Protein AF-A0AAJ2PU27-F1 (afdb_monomer_lite)

Foldseek 3Di:
DLVVLLVVQLVDPDDPVVVVVSVVVNVVVVDDLVRLLVCLVSLLSQLQPGPPVSVVVSLVNVLVCLQVLNDFQQSLLSSLLSCVVVVNLVVSLVSLLNNLQVQLCLQQDDVRDPDRGPNNLSSLQSNLVSCQSVLDADDRPNLVVQLPDPDDDSSNVSSVSSVVSRVVSVVVVVD

Organism: NCBI:txid146819

pLDDT: mean 85.31, std 7.19, range [54.62, 95.38]

Sequence (175 aa):
MVDGCLARLLRGGGSTADNKVFLGLLTALDLTRDEQRERIADWTALFSDAPSTVAAHAQSVLAGFALDGELGPRRLAEAMRTAAATGAYGTAWSVLREALPPLLAELAGEGAAKTPARGLGELVAVAAECVERSGAHGELPYLAEAAERRGSSRLVTQARRLRAALEEMEEAAAV

Secondary structure (DSSP, 8-state):
-HHHHHHHHHT----HHHHHHHHHHHHHT---HHHHHHTHHHHHHHHHHS-HHHHHHHHHHHHHHHHTT-S-HHHHHHHHHHHHHTT-HHHHHHHHHHHHHHHHHHHHSTT--SSPPTTHHHHHHHHHHHHHHHT-----TTHHHHHHSSS--HHHHHHHHHHHHHHHHHHHHT-

Radius of gyration: 18.1 Å; chains: 1; bounding box: 55×25×51 Å

Structure (mmCIF, N/CA/C/O backbone):
data_AF-A0AAJ2PU27-F1
#
_entry.id   AF-A0AAJ2PU27-F1
#
loop_
_atom_site.group_PDB
_atom_site.id
_atom_site.type_symbol
_atom_site.label_atom_id
_atom_site.label_alt_id
_atom_site.label_comp_id
_atom_site.label_asym_id
_atom_site.label_entity_id
_atom_site.label_seq_id
_atom_site.pdbx_PDB_ins_code
_atom_site.Cartn_x
_atom_site.Cartn_y
_atom_site.Cartn_z
_atom_site.occupancy
_atom_site.B_iso_or_equiv
_atom_site.auth_seq_id
_atom_site.auth_comp_id
_atom_site.auth_asym_id
_atom_site.auth_atom_id
_atom_site.pdbx_PDB_model_num
ATOM 1 N N . MET A 1 1 ? 25.434 -5.025 -11.615 1.00 80.69 1 MET A N 1
ATOM 2 C CA . MET A 1 1 ? 24.738 -4.909 -12.922 1.00 80.69 1 MET A CA 1
ATOM 3 C C . MET A 1 1 ? 23.313 -4.391 -12.741 1.00 80.69 1 MET A C 1
ATOM 5 O O . MET A 1 1 ? 22.977 -3.400 -13.377 1.00 80.69 1 MET A O 1
ATOM 9 N N . VAL A 1 2 ? 22.528 -4.976 -11.824 1.00 87.44 2 VAL A N 1
ATOM 10 C CA . VAL A 1 2 ? 21.199 -4.480 -11.406 1.00 87.44 2 VAL A CA 1
ATOM 11 C C . VAL A 1 2 ? 21.223 -2.995 -11.018 1.00 87.44 2 VAL A C 1
ATOM 13 O O . VAL A 1 2 ? 20.503 -2.200 -11.613 1.00 87.44 2 VAL A O 1
A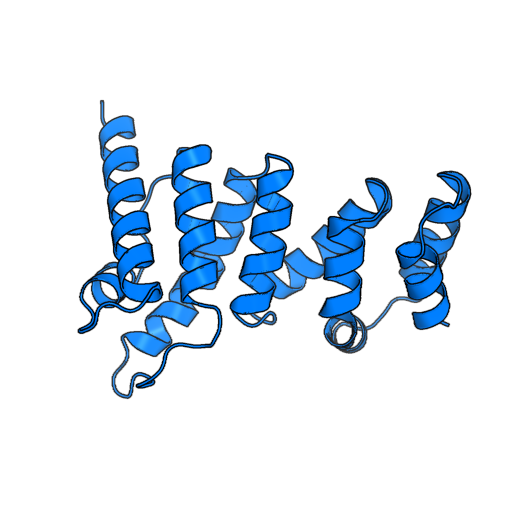TOM 16 N N . ASP A 1 3 ? 22.116 -2.596 -10.105 1.00 87.69 3 ASP A N 1
ATOM 17 C CA . ASP A 1 3 ? 22.162 -1.211 -9.598 1.00 87.69 3 ASP A CA 1
ATOM 18 C C . ASP A 1 3 ? 22.497 -0.192 -10.697 1.00 87.69 3 ASP A C 1
ATOM 20 O O . ASP A 1 3 ? 22.031 0.939 -10.666 1.00 87.69 3 ASP A O 1
ATOM 24 N N . GLY A 1 4 ? 23.252 -0.604 -11.722 1.00 87.06 4 GLY A N 1
ATOM 25 C CA . GLY A 1 4 ? 23.522 0.228 -12.895 1.00 87.06 4 GLY A CA 1
ATOM 26 C C . GLY A 1 4 ? 22.279 0.441 -13.764 1.00 87.06 4 GLY A C 1
ATOM 27 O O . GLY A 1 4 ? 22.064 1.547 -14.258 1.00 87.06 4 GLY A O 1
ATOM 28 N N . CYS A 1 5 ? 21.438 -0.589 -13.910 1.00 89.00 5 CYS A N 1
ATOM 29 C CA . CYS A 1 5 ? 20.162 -0.489 -14.623 1.00 89.00 5 CYS A CA 1
ATOM 30 C C . CYS A 1 5 ? 19.183 0.404 -13.855 1.00 89.00 5 CYS A C 1
ATOM 32 O O . CYS A 1 5 ? 18.622 1.332 -14.435 1.00 89.00 5 CYS A O 1
ATOM 34 N N . LEU A 1 6 ? 19.044 0.183 -12.543 1.00 88.44 6 LEU A N 1
ATOM 35 C CA . LEU A 1 6 ? 18.200 1.003 -11.671 1.00 88.44 6 LEU A CA 1
ATOM 36 C C . LEU A 1 6 ? 18.664 2.457 -11.640 1.00 88.44 6 LEU A C 1
ATOM 38 O O . LEU A 1 6 ? 17.871 3.347 -11.924 1.00 88.44 6 LEU A O 1
ATOM 42 N N . ALA A 1 7 ? 19.955 2.714 -11.415 1.00 89.75 7 ALA A N 1
ATOM 43 C CA . ALA A 1 7 ? 20.502 4.068 -11.430 1.00 89.75 7 ALA A CA 1
ATOM 44 C C . ALA A 1 7 ? 20.291 4.765 -12.782 1.00 89.75 7 ALA A C 1
ATOM 46 O O . ALA A 1 7 ? 20.094 5.981 -12.833 1.00 89.75 7 ALA A O 1
ATOM 47 N N . ARG A 1 8 ? 20.326 4.020 -13.896 1.00 89.50 8 ARG A N 1
ATOM 48 C CA . ARG A 1 8 ? 20.066 4.584 -15.223 1.00 89.50 8 ARG A CA 1
ATOM 49 C C . ARG A 1 8 ? 18.595 4.933 -15.431 1.00 89.50 8 ARG A C 1
ATOM 51 O O . ARG A 1 8 ? 18.336 5.984 -16.022 1.00 89.50 8 ARG A O 1
ATOM 58 N N . LEU A 1 9 ? 17.679 4.084 -14.967 1.00 89.00 9 LEU A N 1
ATOM 59 C CA . LEU A 1 9 ? 16.234 4.315 -15.024 1.00 89.00 9 LEU A CA 1
ATOM 60 C C . LEU A 1 9 ? 15.823 5.475 -14.101 1.00 89.00 9 LEU A C 1
ATOM 62 O O . LEU A 1 9 ? 15.112 6.373 -14.541 1.00 89.00 9 LEU A O 1
ATOM 66 N N . LEU A 1 10 ? 16.359 5.517 -12.877 1.00 87.94 10 LEU A N 1
ATOM 67 C CA . LEU A 1 10 ? 16.119 6.572 -11.883 1.00 87.94 10 LEU A CA 1
ATOM 68 C C . LEU A 1 10 ? 16.641 7.942 -12.323 1.00 87.94 10 LEU A C 1
ATOM 70 O O . LEU A 1 10 ? 16.033 8.963 -12.027 1.00 87.94 10 LEU A O 1
ATOM 74 N N . ARG A 1 11 ? 17.760 7.988 -13.057 1.00 87.25 11 ARG A N 1
ATOM 75 C CA . ARG A 1 11 ? 18.306 9.249 -13.587 1.00 87.25 11 ARG A CA 1
ATOM 76 C C . ARG A 1 11 ? 17.349 9.939 -14.570 1.00 87.25 11 ARG A C 1
ATOM 78 O O . ARG A 1 11 ? 17.472 11.142 -14.782 1.00 87.25 11 ARG A O 1
ATOM 85 N N . GLY A 1 12 ? 16.441 9.192 -15.199 1.00 73.56 12 GLY A N 1
ATOM 86 C CA . GLY A 1 12 ? 15.548 9.721 -16.225 1.00 73.56 12 GLY A CA 1
ATOM 87 C C . GLY A 1 12 ? 16.284 10.209 -17.484 1.00 73.56 12 GLY A C 1
ATOM 88 O O . GLY A 1 12 ? 17.441 9.855 -17.748 1.00 73.56 12 GLY A O 1
ATOM 89 N N . GLY A 1 13 ? 15.582 10.979 -18.322 1.00 71.06 13 GLY A N 1
ATOM 90 C CA . GLY A 1 13 ? 16.152 11.674 -19.490 1.00 71.06 13 GLY A CA 1
ATOM 91 C C . GLY A 1 13 ? 16.572 10.800 -20.684 1.00 71.06 13 GLY A C 1
ATOM 92 O O . GLY A 1 13 ? 17.128 11.322 -21.644 1.00 71.06 13 GLY A O 1
ATOM 93 N N . GLY A 1 14 ? 16.342 9.483 -20.643 1.00 74.31 14 GLY A N 1
ATOM 94 C CA . GLY A 1 14 ? 16.501 8.591 -21.801 1.00 74.31 14 GLY A CA 1
ATOM 95 C C . GLY A 1 14 ? 15.264 8.579 -22.701 1.00 74.31 14 GLY A C 1
ATOM 96 O O . GLY A 1 14 ? 14.162 8.894 -22.248 1.00 74.31 14 GLY A O 1
ATOM 97 N N . SER A 1 15 ? 15.430 8.177 -23.963 1.00 83.94 15 SER A N 1
ATOM 98 C CA . SER A 1 15 ? 14.291 7.964 -24.862 1.00 83.94 15 SER A CA 1
ATOM 99 C C . SER A 1 15 ? 13.398 6.819 -24.360 1.00 83.94 15 SER A C 1
ATOM 101 O O . SER A 1 15 ? 13.830 5.951 -23.599 1.00 83.94 15 SER A O 1
ATOM 103 N N . THR A 1 16 ? 12.144 6.751 -24.819 1.00 83.62 16 THR A N 1
ATOM 104 C CA . THR A 1 16 ? 11.251 5.614 -24.520 1.00 83.62 16 THR A CA 1
ATOM 105 C C . THR A 1 16 ? 11.870 4.268 -24.916 1.00 83.62 16 THR A C 1
ATOM 107 O O . THR A 1 16 ? 11.637 3.268 -24.241 1.00 83.62 16 THR A O 1
ATOM 110 N N . ALA A 1 17 ? 12.673 4.232 -25.985 1.00 84.38 17 ALA A N 1
ATOM 111 C CA . ALA A 1 17 ? 13.384 3.029 -26.407 1.00 84.38 17 ALA A CA 1
ATOM 112 C C . ALA A 1 17 ? 14.474 2.633 -25.400 1.00 84.38 17 ALA A C 1
ATOM 114 O O . ALA A 1 17 ? 14.522 1.474 -24.997 1.00 84.38 17 ALA A O 1
ATOM 115 N N . ASP A 1 18 ? 15.273 3.592 -24.922 1.00 86.50 18 ASP A N 1
ATOM 116 C CA . ASP A 1 18 ? 16.310 3.329 -23.915 1.00 86.50 18 ASP A CA 1
ATOM 117 C C . ASP A 1 18 ? 15.696 2.771 -22.630 1.00 86.50 18 ASP A C 1
ATOM 119 O O . ASP A 1 18 ? 16.151 1.756 -22.106 1.00 86.50 18 ASP A O 1
ATOM 123 N N . ASN A 1 19 ? 14.610 3.386 -22.153 1.00 86.31 19 ASN A N 1
ATOM 124 C CA . ASN A 1 19 ? 13.914 2.925 -20.952 1.00 86.31 19 ASN A CA 1
ATOM 125 C C . ASN A 1 19 ? 13.388 1.491 -21.113 1.00 86.31 19 ASN A C 1
ATOM 127 O O . ASN A 1 19 ? 13.492 0.700 -20.180 1.00 86.31 19 ASN A O 1
ATOM 131 N N . LYS A 1 20 ? 12.885 1.123 -22.301 1.00 88.06 20 LYS A N 1
ATOM 132 C CA . LYS A 1 20 ? 12.469 -0.257 -22.603 1.00 88.06 20 LYS A CA 1
ATOM 133 C C . LYS A 1 20 ? 13.644 -1.234 -22.606 1.00 88.06 20 LYS A C 1
ATOM 135 O O . LYS A 1 20 ? 13.482 -2.346 -22.118 1.00 88.06 20 LYS A O 1
ATOM 140 N N . VAL A 1 21 ? 14.809 -0.836 -23.118 1.00 90.81 21 VAL A N 1
ATOM 141 C CA . VAL A 1 21 ? 16.015 -1.680 -23.115 1.00 90.81 21 VAL A CA 1
ATOM 142 C C . VAL A 1 21 ? 16.489 -1.943 -21.688 1.00 90.81 21 VAL A C 1
ATOM 144 O O . VAL A 1 21 ? 16.699 -3.097 -21.324 1.00 90.81 21 VAL A O 1
ATOM 147 N N . PHE A 1 22 ? 16.616 -0.903 -20.859 1.00 89.19 22 PHE A N 1
ATOM 148 C CA . PHE A 1 22 ? 17.055 -1.069 -19.469 1.00 89.19 22 PHE A CA 1
ATOM 149 C C . PHE A 1 22 ? 16.028 -1.805 -18.612 1.00 89.19 22 PHE A C 1
ATOM 151 O O . PHE A 1 22 ? 16.420 -2.600 -17.761 1.00 89.19 22 PHE A O 1
ATOM 158 N N . LEU A 1 23 ? 14.732 -1.594 -18.860 1.00 90.56 23 LEU A N 1
ATOM 159 C CA . LEU A 1 23 ? 13.678 -2.381 -18.229 1.00 90.56 23 LEU A CA 1
ATOM 160 C C . LEU A 1 23 ? 13.759 -3.853 -18.651 1.00 90.56 23 LEU A C 1
ATOM 162 O O . LEU A 1 23 ? 13.744 -4.721 -17.791 1.00 90.56 23 LEU A O 1
ATOM 166 N N . GLY A 1 24 ? 13.913 -4.135 -19.948 1.00 91.94 24 GLY A N 1
ATOM 167 C CA . GLY A 1 24 ? 14.065 -5.497 -20.462 1.00 91.94 24 GLY A CA 1
ATOM 168 C C . GLY A 1 24 ? 15.294 -6.207 -19.891 1.00 91.94 24 GLY A C 1
ATOM 169 O O . GLY A 1 24 ? 15.214 -7.372 -19.506 1.00 91.94 24 GLY A O 1
ATOM 170 N N . LEU A 1 25 ? 16.413 -5.489 -19.762 1.00 92.50 25 LEU A N 1
ATOM 171 C CA . LEU A 1 25 ? 17.606 -5.996 -19.093 1.00 92.50 25 LEU A CA 1
ATOM 172 C C . LEU A 1 25 ? 17.309 -6.305 -17.625 1.00 92.50 25 LEU A C 1
ATOM 174 O O . LEU A 1 25 ? 17.564 -7.419 -17.196 1.00 92.50 25 LEU A O 1
ATOM 178 N N . LEU A 1 26 ? 16.714 -5.368 -16.881 1.00 90.25 26 LEU A N 1
ATOM 179 C CA . LEU A 1 26 ? 16.350 -5.559 -15.476 1.00 90.25 26 LEU A CA 1
ATOM 180 C C . LEU A 1 26 ? 15.427 -6.769 -15.272 1.00 90.25 26 LEU A C 1
ATOM 182 O O . LEU A 1 26 ? 15.652 -7.543 -14.348 1.00 90.25 26 LEU A O 1
ATOM 186 N N . THR A 1 27 ? 14.447 -6.975 -16.157 1.00 90.19 27 THR A N 1
ATOM 187 C CA . THR A 1 27 ? 13.565 -8.152 -16.112 1.00 90.19 27 THR A CA 1
ATOM 188 C C . THR A 1 27 ? 14.289 -9.451 -16.455 1.00 90.19 27 THR A C 1
ATOM 190 O O . THR A 1 27 ? 13.988 -10.486 -15.878 1.00 90.19 27 THR A O 1
ATOM 193 N N . ALA A 1 28 ? 15.263 -9.410 -17.368 1.00 92.44 28 ALA A N 1
ATOM 194 C CA . ALA A 1 28 ? 16.038 -10.584 -17.769 1.00 92.44 28 ALA A CA 1
ATOM 195 C C . ALA A 1 28 ? 17.078 -11.010 -16.720 1.00 92.44 28 ALA A C 1
ATOM 197 O O . ALA A 1 28 ? 17.593 -12.122 -16.795 1.00 92.44 28 ALA A O 1
ATOM 198 N N . LEU A 1 29 ? 17.394 -10.136 -15.757 1.00 90.44 29 LEU A N 1
ATOM 199 C CA . LEU A 1 29 ? 18.252 -10.470 -14.619 1.00 90.44 29 LEU A CA 1
ATOM 200 C C . LEU A 1 29 ? 17.566 -11.383 -13.600 1.00 90.44 29 LEU A C 1
ATOM 202 O O . LEU A 1 29 ? 18.270 -11.893 -12.738 1.00 90.44 29 LEU A O 1
ATOM 206 N N . ASP A 1 30 ? 16.245 -11.574 -13.711 1.00 88.50 30 ASP A N 1
ATOM 207 C CA . ASP A 1 30 ? 15.452 -12.498 -12.892 1.00 88.50 30 ASP A CA 1
ATOM 208 C C . ASP A 1 30 ? 15.763 -12.369 -11.392 1.00 88.50 30 ASP A C 1
ATOM 210 O O . ASP A 1 30 ? 16.155 -13.324 -10.724 1.00 88.50 30 ASP A O 1
ATOM 214 N N . LEU A 1 31 ? 15.663 -11.133 -10.878 1.00 90.00 31 LEU A N 1
ATOM 215 C CA . LEU A 1 31 ? 15.986 -10.842 -9.482 1.00 90.00 31 LEU A CA 1
ATOM 216 C C . LEU A 1 31 ? 15.156 -11.733 -8.564 1.00 90.00 31 LEU A C 1
ATOM 218 O O . LEU A 1 31 ? 13.922 -11.760 -8.641 1.00 90.00 31 LEU A O 1
ATOM 222 N N . THR A 1 32 ? 15.836 -12.356 -7.612 1.00 89.56 32 THR A N 1
ATOM 223 C CA . THR A 1 32 ? 15.186 -13.087 -6.532 1.00 89.56 32 THR A CA 1
ATOM 224 C C . THR A 1 32 ? 14.295 -12.161 -5.704 1.00 89.56 32 THR A C 1
ATOM 226 O O . THR A 1 32 ? 14.444 -10.933 -5.689 1.00 89.56 32 THR A O 1
ATOM 229 N N . ARG A 1 33 ? 13.352 -12.757 -4.970 1.00 84.44 33 ARG A N 1
ATOM 230 C CA . ARG A 1 33 ? 12.443 -12.003 -4.103 1.00 84.44 33 ARG A CA 1
ATOM 231 C C . ARG A 1 33 ? 13.197 -11.166 -3.064 1.00 84.44 33 ARG A C 1
ATOM 233 O O . ARG A 1 33 ? 12.825 -10.019 -2.828 1.00 84.44 33 ARG A O 1
ATOM 240 N N . ASP A 1 34 ? 14.279 -11.703 -2.509 1.00 82.94 34 ASP A N 1
ATOM 241 C CA . ASP A 1 34 ? 15.123 -11.000 -1.540 1.00 82.94 34 ASP A CA 1
ATOM 242 C C . ASP A 1 34 ? 15.862 -9.817 -2.179 1.00 82.94 34 ASP A C 1
ATOM 244 O O . ASP A 1 34 ? 15.839 -8.712 -1.640 1.00 82.94 34 ASP A O 1
ATOM 248 N N . GLU A 1 35 ? 16.415 -9.985 -3.383 1.00 88.69 35 GLU A N 1
ATOM 249 C CA . GLU A 1 35 ? 17.082 -8.895 -4.110 1.00 88.69 35 GLU A CA 1
ATOM 250 C C . GLU A 1 35 ? 16.126 -7.766 -4.502 1.00 88.69 35 GLU A C 1
ATOM 252 O O . GLU A 1 35 ? 16.515 -6.592 -4.516 1.00 88.69 35 GLU A O 1
ATOM 257 N N . GLN A 1 36 ? 14.876 -8.104 -4.830 1.00 89.50 36 GLN A N 1
ATOM 258 C CA . GLN A 1 36 ? 13.824 -7.119 -5.061 1.00 89.50 36 GLN A CA 1
ATOM 259 C C . GLN A 1 36 ? 13.459 -6.394 -3.755 1.00 89.50 36 GLN A C 1
ATOM 261 O O . GLN A 1 36 ? 13.244 -5.179 -3.773 1.00 89.50 36 GLN A O 1
ATOM 266 N N . ARG A 1 37 ? 13.448 -7.111 -2.621 1.00 83.81 37 ARG A N 1
ATOM 267 C CA . ARG A 1 37 ? 13.132 -6.564 -1.293 1.00 83.81 37 ARG A CA 1
ATOM 268 C C . ARG A 1 37 ? 14.185 -5.567 -0.828 1.00 83.81 37 ARG A C 1
ATOM 270 O O . ARG A 1 37 ? 13.851 -4.497 -0.322 1.00 83.81 37 ARG A O 1
ATOM 277 N N . GLU A 1 38 ? 15.459 -5.877 -1.039 1.00 86.75 38 GLU A N 1
ATOM 278 C CA . GLU A 1 38 ? 16.572 -4.971 -0.730 1.00 86.75 38 GLU A CA 1
ATOM 279 C C . GLU A 1 38 ? 16.449 -3.625 -1.464 1.00 86.75 38 GLU A C 1
ATOM 281 O O . GLU A 1 38 ? 16.907 -2.596 -0.969 1.00 86.75 38 GLU A O 1
ATOM 286 N N . ARG A 1 39 ? 15.760 -3.617 -2.612 1.00 90.25 39 ARG A N 1
ATOM 287 C CA . ARG A 1 39 ? 15.626 -2.474 -3.525 1.00 90.25 39 ARG A CA 1
ATOM 288 C C . ARG A 1 39 ? 14.259 -1.798 -3.481 1.00 90.25 39 ARG A C 1
ATOM 290 O O . ARG A 1 39 ? 13.938 -1.011 -4.366 1.00 90.25 39 ARG A O 1
ATOM 297 N N . ILE A 1 40 ? 13.460 -2.029 -2.433 1.00 85.44 40 ILE A N 1
ATOM 298 C CA . ILE A 1 40 ? 12.140 -1.385 -2.269 1.00 85.44 40 ILE A CA 1
ATOM 299 C C . ILE A 1 40 ? 12.212 0.138 -2.451 1.00 85.44 40 ILE A C 1
ATOM 301 O O . ILE A 1 40 ? 11.326 0.711 -3.076 1.00 85.44 40 ILE A O 1
ATOM 305 N N . ALA A 1 41 ? 13.257 0.800 -1.941 1.00 82.62 41 ALA A N 1
ATOM 306 C CA . ALA A 1 41 ? 13.408 2.248 -2.096 1.00 82.62 41 ALA A CA 1
ATOM 307 C C . ALA A 1 41 ? 13.551 2.676 -3.569 1.00 82.62 41 ALA A C 1
ATOM 309 O O . ALA A 1 41 ? 12.924 3.651 -3.981 1.00 82.62 41 ALA A O 1
ATOM 310 N N . ASP A 1 42 ? 14.316 1.925 -4.361 1.00 90.12 42 ASP A N 1
ATOM 311 C CA . ASP A 1 42 ? 14.502 2.196 -5.786 1.00 90.12 42 ASP A CA 1
ATOM 312 C C . ASP A 1 42 ? 13.209 1.939 -6.565 1.00 90.12 42 ASP A C 1
ATOM 314 O O . ASP A 1 42 ? 12.839 2.736 -7.425 1.00 90.12 42 ASP A O 1
ATOM 318 N N . TRP A 1 43 ? 12.469 0.876 -6.227 1.00 88.94 43 TRP A N 1
ATOM 319 C CA . TRP A 1 43 ? 11.159 0.603 -6.825 1.00 88.94 43 TRP A CA 1
ATOM 320 C C . TRP A 1 43 ? 10.150 1.717 -6.534 1.00 88.94 43 TRP A C 1
ATOM 322 O O . TRP A 1 43 ? 9.421 2.133 -7.430 1.00 88.94 43 TRP A O 1
ATOM 332 N N . THR A 1 44 ? 10.126 2.251 -5.311 1.00 83.62 44 THR A N 1
ATOM 333 C CA . THR A 1 44 ? 9.257 3.385 -4.954 1.00 83.62 44 THR A CA 1
ATOM 334 C C . THR A 1 44 ? 9.607 4.652 -5.741 1.00 83.62 44 THR A C 1
ATOM 336 O O . THR A 1 44 ? 8.705 5.336 -6.233 1.00 83.62 44 THR A O 1
ATOM 339 N N . ALA A 1 45 ? 10.898 4.942 -5.913 1.00 85.50 45 ALA A N 1
ATOM 340 C CA . ALA A 1 45 ? 11.349 6.087 -6.700 1.00 85.50 45 ALA A CA 1
ATOM 341 C C . ALA A 1 45 ? 11.036 5.910 -8.198 1.00 85.50 45 ALA A C 1
ATOM 343 O O . ALA A 1 45 ? 10.500 6.817 -8.831 1.00 85.50 45 ALA A O 1
ATOM 344 N N . LEU A 1 46 ? 11.260 4.716 -8.759 1.00 88.06 46 LEU A N 1
ATOM 345 C CA . LEU A 1 46 ? 10.880 4.410 -10.141 1.00 88.06 46 LEU A CA 1
ATOM 346 C C . LEU A 1 46 ? 9.375 4.518 -10.371 1.00 88.06 46 LEU A C 1
ATOM 348 O O . LEU A 1 46 ? 8.945 5.003 -11.411 1.00 88.06 46 LEU A O 1
ATOM 352 N N . PHE A 1 47 ? 8.566 4.077 -9.417 1.00 85.19 47 PHE A N 1
ATOM 353 C CA . PHE A 1 47 ? 7.123 4.211 -9.525 1.00 85.19 47 PHE A CA 1
ATOM 354 C C . PHE A 1 47 ? 6.670 5.678 -9.580 1.00 85.19 47 PHE A C 1
ATOM 356 O O . PHE A 1 47 ? 5.770 6.008 -10.348 1.00 85.19 47 PHE A O 1
ATOM 363 N N . SER A 1 48 ? 7.311 6.547 -8.797 1.00 79.38 48 SER A N 1
ATOM 364 C CA . SER A 1 48 ? 6.926 7.957 -8.678 1.00 79.38 48 SER A CA 1
ATOM 365 C C . SER A 1 48 ? 7.411 8.814 -9.852 1.00 79.38 48 SER A C 1
ATOM 367 O O . SER A 1 48 ? 6.661 9.661 -10.333 1.00 79.38 48 SER A O 1
ATOM 369 N N . ASP A 1 49 ? 8.637 8.577 -10.331 1.00 81.56 49 ASP A N 1
ATOM 370 C CA . ASP A 1 49 ? 9.331 9.509 -11.232 1.00 81.56 49 ASP A CA 1
ATOM 371 C C . ASP A 1 49 ? 9.608 8.948 -12.640 1.00 81.56 49 ASP A C 1
ATOM 373 O O . ASP A 1 49 ? 10.001 9.697 -13.542 1.00 81.56 49 ASP A O 1
ATOM 377 N N . ALA A 1 50 ? 9.442 7.638 -12.868 1.00 83.88 50 ALA A N 1
ATOM 378 C CA . ALA A 1 50 ? 9.814 7.025 -14.142 1.00 83.88 50 ALA A CA 1
ATOM 379 C C . ALA A 1 50 ? 8.694 7.092 -15.203 1.00 83.88 50 ALA A C 1
ATOM 381 O O . ALA A 1 50 ? 7.510 7.226 -14.889 1.00 83.88 50 ALA A O 1
ATOM 382 N N . PRO A 1 51 ? 9.037 6.929 -16.497 1.00 84.56 51 PRO A N 1
ATOM 383 C CA . PRO A 1 51 ? 8.050 6.787 -17.566 1.00 84.56 51 PRO A CA 1
ATOM 384 C C . PRO A 1 51 ? 7.069 5.637 -17.312 1.00 84.56 51 PRO A C 1
ATOM 386 O O . PRO A 1 51 ? 7.441 4.614 -16.736 1.00 84.56 51 PRO A O 1
ATOM 389 N N . SER A 1 52 ? 5.842 5.767 -17.827 1.00 82.56 52 SER A N 1
ATOM 390 C CA . SER A 1 52 ? 4.696 4.899 -17.502 1.00 82.56 52 SER A CA 1
ATOM 391 C C . SER A 1 52 ? 4.975 3.393 -17.549 1.00 82.56 52 SER A C 1
ATOM 393 O O . SER A 1 52 ? 4.512 2.664 -16.681 1.00 82.56 52 SER A O 1
ATOM 395 N N . THR A 1 53 ? 5.760 2.903 -18.512 1.00 86.56 53 THR A N 1
ATOM 396 C CA . THR A 1 53 ? 6.104 1.473 -18.604 1.00 86.56 53 THR A CA 1
ATOM 397 C C . THR A 1 53 ? 7.006 0.997 -17.466 1.00 86.56 53 THR A C 1
ATOM 399 O O . THR A 1 53 ? 6.861 -0.124 -16.990 1.00 86.56 53 THR A O 1
ATOM 402 N N . VAL A 1 54 ? 7.947 1.838 -17.036 1.00 88.00 54 VAL A N 1
ATOM 403 C CA . VAL A 1 54 ? 8.871 1.539 -15.933 1.00 88.00 54 VAL A CA 1
ATOM 404 C C . VAL A 1 54 ? 8.138 1.673 -14.602 1.00 88.00 54 VAL A C 1
ATOM 406 O O . VAL A 1 54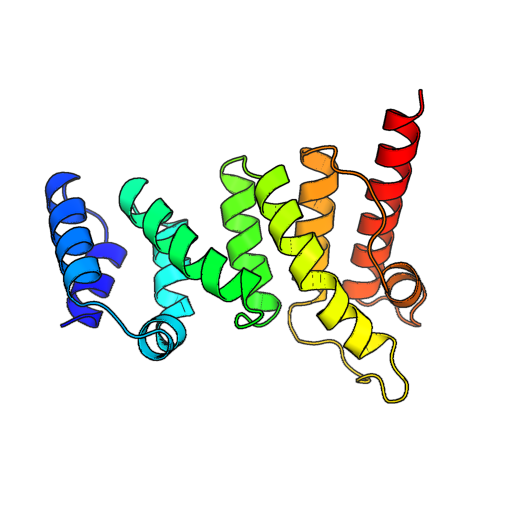 ? 8.248 0.788 -13.756 1.00 88.00 54 VAL A O 1
ATOM 409 N N . ALA A 1 55 ? 7.323 2.723 -14.461 1.00 85.81 55 ALA A N 1
ATOM 410 C CA . ALA A 1 55 ? 6.471 2.921 -13.297 1.00 85.81 55 ALA A CA 1
ATOM 411 C C . ALA A 1 55 ? 5.492 1.750 -13.106 1.00 85.81 55 ALA A C 1
ATOM 413 O O . ALA A 1 55 ? 5.365 1.241 -11.997 1.00 85.81 55 ALA A O 1
ATOM 414 N N . ALA A 1 56 ? 4.875 1.247 -14.182 1.00 83.69 56 ALA A N 1
ATOM 415 C CA . ALA A 1 56 ? 3.978 0.091 -14.124 1.00 83.69 56 ALA A CA 1
ATOM 416 C C . ALA A 1 56 ? 4.685 -1.195 -13.661 1.00 83.69 56 ALA A C 1
ATOM 418 O O . ALA A 1 56 ? 4.126 -1.963 -12.879 1.00 83.69 56 ALA A O 1
ATOM 419 N N . HIS A 1 57 ? 5.925 -1.432 -14.103 1.00 89.50 57 HIS A N 1
ATOM 420 C CA . HIS A 1 57 ? 6.699 -2.578 -13.626 1.00 89.50 57 HIS A CA 1
ATOM 421 C C . HIS A 1 57 ? 7.046 -2.445 -12.137 1.00 89.50 57 HIS A C 1
ATOM 423 O O . HIS A 1 57 ? 6.816 -3.376 -11.366 1.00 89.50 57 HIS A O 1
ATOM 429 N N . ALA A 1 58 ? 7.522 -1.270 -11.716 1.00 87.88 58 ALA A N 1
ATOM 430 C CA . ALA A 1 58 ? 7.820 -0.992 -10.314 1.00 87.88 58 ALA A CA 1
ATOM 431 C C . ALA A 1 58 ? 6.569 -1.116 -9.422 1.00 87.88 58 ALA A C 1
ATOM 433 O O . ALA A 1 58 ? 6.637 -1.702 -8.342 1.00 87.88 58 ALA A O 1
ATOM 434 N N . GLN A 1 59 ? 5.410 -0.657 -9.906 1.00 83.44 59 GLN A N 1
ATOM 435 C CA . GLN A 1 59 ? 4.117 -0.846 -9.250 1.00 83.44 59 GLN A CA 1
ATOM 436 C C . GLN A 1 59 ? 3.797 -2.331 -9.051 1.00 83.44 59 GLN A C 1
ATOM 438 O O . GLN A 1 59 ? 3.373 -2.713 -7.966 1.00 83.44 59 GLN A O 1
ATOM 443 N N . SER A 1 60 ? 4.010 -3.176 -10.065 1.00 85.75 60 SER A N 1
ATOM 444 C CA . SER A 1 60 ? 3.745 -4.618 -9.967 1.00 85.75 60 SER A CA 1
ATOM 445 C C . SER A 1 60 ? 4.615 -5.296 -8.906 1.00 85.75 60 SER A C 1
ATOM 447 O O . SER A 1 60 ? 4.115 -6.120 -8.142 1.00 85.75 60 SER A O 1
ATOM 449 N N . VAL A 1 61 ? 5.901 -4.942 -8.841 1.00 88.62 61 VAL A N 1
ATOM 450 C CA . VAL A 1 61 ? 6.838 -5.467 -7.835 1.00 88.62 61 VAL A CA 1
ATOM 451 C C . VAL A 1 61 ? 6.403 -5.046 -6.428 1.00 88.62 61 VAL A C 1
ATOM 453 O O . VAL A 1 61 ? 6.261 -5.884 -5.539 1.00 88.62 61 VAL A O 1
ATOM 456 N N . LEU A 1 62 ? 6.116 -3.755 -6.231 1.00 83.88 62 LEU A N 1
ATOM 457 C CA . LEU A 1 62 ? 5.659 -3.216 -4.947 1.00 83.88 62 LEU A CA 1
ATOM 458 C C . LEU A 1 62 ? 4.308 -3.796 -4.509 1.00 83.88 62 LEU A C 1
ATOM 460 O O . LEU A 1 62 ? 4.131 -4.085 -3.328 1.00 83.88 62 LEU A O 1
ATOM 464 N N . ALA A 1 63 ? 3.371 -3.992 -5.439 1.00 78.44 63 ALA A N 1
ATOM 465 C CA . ALA A 1 63 ? 2.081 -4.614 -5.159 1.00 78.44 63 ALA A CA 1
ATOM 466 C C . ALA A 1 63 ? 2.243 -6.065 -4.682 1.00 78.44 63 ALA A C 1
ATOM 468 O O . ALA A 1 63 ? 1.562 -6.466 -3.744 1.00 78.44 63 ALA A O 1
ATOM 469 N N . GLY A 1 64 ? 3.189 -6.823 -5.250 1.00 82.56 64 GLY A N 1
ATOM 470 C CA . GLY A 1 64 ? 3.538 -8.155 -4.751 1.00 82.56 64 GLY A CA 1
ATOM 471 C C . GLY A 1 64 ? 3.994 -8.121 -3.289 1.00 82.56 64 GLY A C 1
ATOM 472 O O . GLY A 1 64 ? 3.447 -8.834 -2.456 1.00 82.56 64 GLY A O 1
ATOM 473 N N . PHE A 1 65 ? 4.929 -7.230 -2.942 1.00 83.56 65 PHE A N 1
ATOM 474 C CA . PHE A 1 65 ? 5.379 -7.083 -1.550 1.00 83.56 65 PHE A CA 1
ATOM 475 C C . PHE A 1 65 ? 4.281 -6.603 -0.598 1.00 83.56 65 PHE A C 1
ATOM 477 O O . PHE A 1 65 ? 4.278 -6.979 0.573 1.00 83.56 65 PHE A O 1
ATOM 484 N N . ALA A 1 66 ? 3.367 -5.759 -1.075 1.00 73.94 66 ALA A N 1
ATOM 485 C CA . ALA A 1 66 ? 2.223 -5.302 -0.298 1.00 73.94 66 ALA A CA 1
ATOM 486 C C . ALA A 1 66 ? 1.273 -6.455 0.048 1.00 73.94 66 ALA A C 1
ATOM 488 O O . ALA A 1 66 ? 0.889 -6.598 1.207 1.00 73.94 66 ALA A O 1
ATOM 489 N N . LEU A 1 67 ? 0.924 -7.273 -0.948 1.00 72.81 67 LEU A N 1
ATOM 490 C CA . LEU A 1 67 ? 0.008 -8.404 -0.792 1.00 72.81 67 LEU A CA 1
ATOM 491 C C . LEU A 1 67 ? 0.602 -9.514 0.082 1.00 72.81 67 LEU A C 1
ATOM 493 O O . LEU A 1 67 ? -0.120 -10.119 0.866 1.00 72.81 67 LEU A O 1
ATOM 497 N N . ASP A 1 68 ? 1.919 -9.718 0.015 1.00 79.12 68 ASP A N 1
ATOM 498 C CA . ASP A 1 68 ? 2.619 -10.707 0.842 1.00 79.12 68 ASP A CA 1
ATOM 499 C C . ASP A 1 68 ? 2.932 -10.191 2.269 1.00 79.12 68 ASP A C 1
ATOM 501 O O . ASP A 1 68 ? 3.544 -10.897 3.070 1.00 79.12 68 ASP A O 1
ATOM 505 N N . GLY A 1 69 ? 2.540 -8.951 2.612 1.00 71.88 69 GLY A N 1
ATOM 506 C CA . GLY A 1 69 ? 2.773 -8.347 3.936 1.00 71.88 69 GLY A CA 1
ATOM 507 C C . GLY A 1 69 ? 4.236 -7.976 4.214 1.00 71.88 69 GLY A C 1
ATOM 508 O O . GLY A 1 69 ? 4.638 -7.730 5.350 1.00 71.88 69 GLY A O 1
ATOM 509 N N . GLU A 1 70 ? 5.057 -7.930 3.171 1.00 78.81 70 GLU A N 1
ATOM 510 C CA . GLU A 1 70 ? 6.508 -7.783 3.247 1.00 78.81 70 GLU A CA 1
ATOM 511 C C . GLU A 1 70 ? 6.971 -6.317 3.301 1.00 78.81 70 GLU A C 1
ATOM 513 O O . GLU A 1 70 ? 8.119 -6.039 3.670 1.00 78.81 70 GLU A O 1
ATOM 518 N N . LEU A 1 71 ? 6.080 -5.375 2.961 1.00 77.50 71 LEU A N 1
ATOM 519 C CA . LEU A 1 71 ? 6.283 -3.934 3.117 1.00 77.50 71 LEU A CA 1
ATOM 520 C C . LEU A 1 71 ? 5.819 -3.463 4.496 1.00 77.50 71 LEU A C 1
ATOM 522 O O . LEU A 1 71 ? 4.643 -3.545 4.837 1.00 77.50 71 LEU A O 1
ATOM 526 N N . GLY A 1 72 ? 6.724 -2.849 5.263 1.00 82.50 72 GLY A N 1
ATOM 527 C CA . GLY A 1 72 ? 6.334 -2.163 6.496 1.00 82.50 72 GLY A CA 1
ATOM 528 C C . GLY A 1 72 ? 5.329 -1.017 6.241 1.00 82.50 72 GLY A C 1
ATOM 529 O O . GLY A 1 72 ? 5.359 -0.408 5.163 1.00 82.50 72 GLY A O 1
ATOM 530 N N . PRO A 1 73 ? 4.502 -0.625 7.236 1.00 85.19 73 PRO A N 1
ATOM 531 C CA . PRO A 1 73 ? 3.334 0.243 7.024 1.00 85.19 73 PRO A CA 1
ATOM 532 C C . PRO A 1 73 ? 3.632 1.587 6.354 1.00 85.19 73 PRO A C 1
ATOM 534 O O . PRO A 1 73 ? 2.861 2.054 5.524 1.00 85.19 73 PRO A O 1
ATOM 537 N N . ARG A 1 74 ? 4.775 2.207 6.676 1.00 86.38 74 ARG A N 1
ATOM 538 C CA . ARG A 1 74 ? 5.195 3.477 6.062 1.00 86.38 74 ARG A CA 1
ATOM 539 C C . ARG A 1 74 ? 5.426 3.357 4.553 1.00 86.38 74 ARG A C 1
ATOM 541 O O . ARG A 1 74 ? 4.999 4.225 3.805 1.00 86.38 74 ARG A O 1
ATOM 548 N N . ARG A 1 75 ? 6.118 2.301 4.120 1.00 81.81 75 ARG A N 1
ATOM 549 C CA . ARG A 1 75 ? 6.454 2.099 2.703 1.00 81.81 75 ARG A CA 1
ATOM 550 C C . ARG A 1 75 ? 5.228 1.673 1.908 1.00 81.81 75 ARG A C 1
ATOM 552 O O . ARG A 1 75 ? 5.051 2.116 0.781 1.00 81.81 75 ARG A O 1
ATOM 559 N N . LEU A 1 76 ? 4.359 0.874 2.527 1.00 85.12 76 LEU A N 1
ATOM 560 C CA . LEU A 1 76 ? 3.065 0.550 1.946 1.00 85.12 76 LEU A CA 1
ATOM 561 C C . LEU A 1 76 ? 2.207 1.812 1.753 1.00 85.12 76 LEU A C 1
ATOM 563 O O . LEU A 1 76 ? 1.607 1.979 0.698 1.00 85.12 76 LEU A O 1
ATOM 567 N N . ALA A 1 77 ? 2.202 2.733 2.723 1.00 89.31 77 ALA A N 1
ATOM 568 C CA . ALA A 1 77 ? 1.455 3.987 2.613 1.00 89.31 77 ALA A CA 1
ATOM 569 C C . ALA A 1 77 ? 1.942 4.844 1.439 1.00 89.31 77 ALA A C 1
ATOM 571 O O . ALA A 1 77 ? 1.133 5.377 0.686 1.00 89.31 77 ALA A O 1
ATOM 572 N N . GLU A 1 78 ? 3.259 4.944 1.262 1.00 86.81 78 GLU A N 1
ATOM 573 C CA . GLU A 1 78 ? 3.880 5.666 0.150 1.00 86.81 78 GLU A CA 1
ATOM 574 C C . GLU A 1 78 ? 3.507 5.047 -1.204 1.00 86.81 78 GLU A C 1
ATOM 576 O O . GLU A 1 78 ? 3.002 5.747 -2.080 1.00 86.81 78 GLU A O 1
ATOM 581 N N . ALA A 1 79 ? 3.641 3.723 -1.345 1.00 82.50 79 ALA A N 1
ATOM 582 C CA . ALA A 1 79 ? 3.257 3.013 -2.563 1.00 82.50 79 ALA A CA 1
ATOM 583 C C . ALA A 1 79 ? 1.762 3.186 -2.887 1.00 82.50 79 ALA A C 1
ATOM 585 O O . ALA A 1 79 ? 1.399 3.459 -4.030 1.00 82.50 79 ALA A O 1
ATOM 586 N N . MET A 1 80 ? 0.881 3.077 -1.890 1.00 87.81 80 MET A N 1
ATOM 587 C CA . MET A 1 80 ? -0.559 3.235 -2.110 1.00 87.81 80 MET A CA 1
ATOM 588 C C . MET A 1 80 ? -0.942 4.676 -2.431 1.00 87.81 80 MET A C 1
ATOM 590 O O . MET A 1 80 ? -1.805 4.885 -3.277 1.00 87.81 80 MET A O 1
ATOM 594 N N . ARG A 1 81 ? -0.272 5.676 -1.844 1.00 88.19 81 ARG A N 1
ATOM 595 C CA . ARG A 1 81 ? -0.495 7.089 -2.177 1.00 88.19 81 ARG A CA 1
ATOM 596 C C . ARG A 1 81 ? -0.148 7.374 -3.636 1.00 88.19 81 ARG A C 1
ATOM 598 O O . ARG A 1 81 ? -0.930 8.021 -4.327 1.00 88.19 81 ARG A O 1
ATOM 605 N N . THR A 1 82 ? 0.989 6.873 -4.111 1.00 81.56 82 THR A N 1
ATOM 606 C CA . THR A 1 82 ? 1.392 7.060 -5.509 1.00 81.56 82 THR A CA 1
ATOM 607 C C . THR A 1 82 ? 0.458 6.297 -6.461 1.00 81.56 82 THR A C 1
ATOM 609 O O . THR A 1 82 ? 0.082 6.837 -7.497 1.00 81.56 82 THR A O 1
ATOM 612 N N . ALA A 1 83 ? -0.043 5.112 -6.080 1.00 79.56 83 ALA A N 1
ATOM 613 C CA . ALA A 1 83 ? -1.087 4.419 -6.844 1.00 79.56 83 ALA A CA 1
ATOM 614 C C . ALA A 1 83 ? -2.387 5.234 -6.909 1.00 79.56 83 ALA A C 1
ATOM 616 O O . ALA A 1 83 ? -2.919 5.457 -7.998 1.00 79.56 83 ALA A O 1
ATOM 617 N N . ALA A 1 84 ? -2.850 5.763 -5.777 1.00 83.81 84 ALA A N 1
ATOM 618 C CA . ALA A 1 84 ? -4.035 6.616 -5.707 1.00 83.81 84 ALA A CA 1
ATOM 619 C C . ALA A 1 84 ? -3.888 7.887 -6.564 1.00 83.81 84 ALA A C 1
ATOM 621 O O . ALA A 1 84 ? -4.836 8.287 -7.235 1.00 83.81 84 ALA A O 1
ATOM 622 N N . ALA A 1 85 ? -2.691 8.485 -6.614 1.00 81.31 85 ALA A N 1
ATOM 623 C CA . ALA A 1 85 ? -2.406 9.680 -7.415 1.00 81.31 85 ALA A CA 1
ATOM 624 C C . ALA A 1 85 ? -2.593 9.471 -8.930 1.00 81.31 85 ALA A C 1
ATOM 626 O O . ALA A 1 85 ? -2.822 10.437 -9.656 1.00 81.31 85 ALA A O 1
ATOM 627 N N . THR A 1 86 ? -2.554 8.224 -9.410 1.00 80.44 86 THR A N 1
ATOM 628 C CA . THR A 1 86 ? -2.863 7.879 -10.812 1.00 80.44 86 THR A CA 1
ATOM 629 C C . THR A 1 86 ? -4.360 7.664 -11.075 1.00 80.44 86 THR A C 1
ATOM 631 O O . THR A 1 86 ? -4.753 7.354 -12.197 1.00 80.44 86 THR A O 1
ATOM 634 N N . GLY A 1 87 ? -5.210 7.827 -10.054 1.00 81.50 87 GLY A N 1
ATOM 635 C CA . GLY A 1 87 ? -6.654 7.583 -10.110 1.00 81.50 87 GLY A CA 1
ATOM 636 C C . GLY A 1 87 ? -7.067 6.163 -9.711 1.00 81.50 87 GLY A C 1
ATOM 637 O O . GLY A 1 87 ? -8.259 5.866 -9.660 1.00 81.50 87 GLY A O 1
ATOM 638 N N . ALA A 1 88 ? -6.116 5.284 -9.375 1.00 84.06 88 ALA A N 1
ATOM 639 C CA . ALA A 1 88 ? -6.368 3.885 -9.025 1.00 84.06 88 ALA A CA 1
ATOM 640 C C . ALA A 1 88 ? -6.842 3.691 -7.566 1.00 84.06 88 ALA A C 1
ATOM 642 O O . ALA A 1 88 ? -6.388 2.782 -6.869 1.00 84.06 88 ALA A O 1
ATOM 643 N N . TYR A 1 89 ? -7.761 4.537 -7.088 1.00 85.62 89 TYR A N 1
ATOM 644 C CA . TYR A 1 89 ?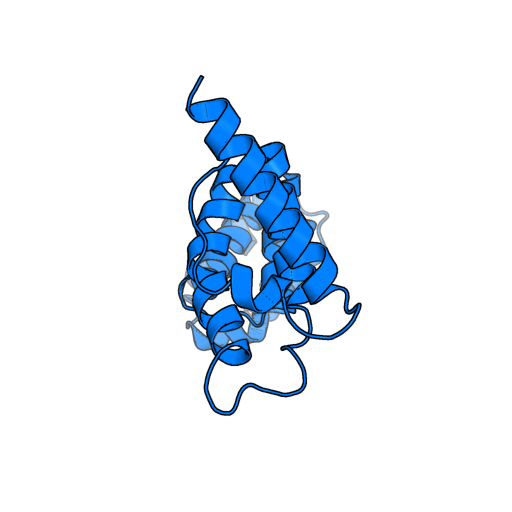 -8.232 4.541 -5.697 1.00 85.62 89 TYR A CA 1
ATOM 645 C C . TYR A 1 89 ? -8.870 3.208 -5.271 1.00 85.62 89 TYR A C 1
ATOM 647 O O . TYR A 1 89 ? -8.556 2.697 -4.199 1.00 85.62 89 TYR A O 1
ATOM 655 N N . GLY A 1 90 ? -9.710 2.599 -6.118 1.00 85.88 90 GLY A N 1
ATOM 656 C CA . GLY A 1 90 ? -10.358 1.315 -5.803 1.00 85.88 90 GLY A CA 1
ATOM 657 C C . GLY A 1 90 ? -9.373 0.140 -5.728 1.00 85.88 90 GLY A C 1
ATOM 658 O O . GLY A 1 90 ? -9.495 -0.736 -4.870 1.00 85.88 90 GLY A O 1
ATOM 659 N N . THR A 1 91 ? -8.344 0.144 -6.580 1.00 84.50 91 THR A N 1
ATOM 660 C CA . THR A 1 91 ? -7.267 -0.858 -6.540 1.00 84.50 91 THR A CA 1
ATOM 661 C C . THR A 1 91 ? -6.395 -0.672 -5.303 1.00 84.50 91 THR A C 1
ATOM 663 O O . THR A 1 91 ? -6.110 -1.648 -4.614 1.00 84.50 91 THR A O 1
ATOM 666 N N . ALA A 1 92 ? -6.020 0.570 -4.982 1.00 88.06 92 ALA A N 1
ATOM 667 C CA . ALA A 1 92 ? -5.273 0.882 -3.767 1.00 88.06 92 ALA A CA 1
ATOM 668 C C . ALA A 1 92 ? -6.049 0.448 -2.513 1.00 88.06 92 ALA A C 1
ATOM 670 O O . ALA A 1 92 ? -5.488 -0.225 -1.650 1.00 88.06 92 ALA A O 1
ATOM 671 N N . TRP A 1 93 ? -7.354 0.730 -2.445 1.00 91.12 93 TRP A N 1
ATOM 672 C CA . TRP A 1 93 ? -8.213 0.243 -1.364 1.00 91.12 93 TRP A CA 1
ATOM 673 C C . TRP A 1 93 ? -8.254 -1.288 -1.280 1.00 91.12 93 TRP A C 1
ATOM 675 O O . TRP A 1 93 ? -8.127 -1.838 -0.191 1.00 91.12 93 TRP A O 1
ATOM 685 N N . SER A 1 94 ? -8.363 -1.989 -2.410 1.00 88.75 94 SER A N 1
ATOM 686 C CA . SER A 1 94 ? -8.397 -3.460 -2.430 1.00 88.75 94 SER A CA 1
ATOM 687 C C . SER A 1 94 ? -7.115 -4.096 -1.884 1.00 88.75 94 SER A C 1
ATOM 689 O O . SER A 1 94 ? -7.174 -5.160 -1.286 1.00 88.75 94 SER A O 1
ATOM 691 N N . VAL A 1 95 ? -5.957 -3.453 -2.048 1.00 87.38 95 VAL A N 1
ATOM 692 C CA . VAL A 1 95 ? -4.706 -3.905 -1.414 1.00 87.38 95 VAL A CA 1
ATOM 693 C C . VAL A 1 95 ? -4.698 -3.543 0.073 1.00 87.38 95 VAL A C 1
ATOM 695 O O . VAL A 1 95 ? -4.348 -4.362 0.922 1.00 87.38 95 VAL A O 1
ATOM 698 N N . LEU A 1 96 ? -5.116 -2.319 0.409 1.00 89.25 96 LEU A N 1
ATOM 699 C CA . LEU A 1 96 ? -5.147 -1.825 1.786 1.00 89.25 96 LEU A CA 1
ATOM 700 C C . LEU A 1 96 ? -6.090 -2.629 2.682 1.00 89.25 96 LEU A C 1
ATOM 702 O O . LEU A 1 96 ? -5.728 -2.903 3.822 1.00 89.25 96 LEU A O 1
ATOM 706 N N . ARG A 1 97 ? -7.260 -3.043 2.188 1.00 91.00 97 ARG A N 1
ATOM 707 C CA . ARG A 1 97 ? -8.232 -3.820 2.972 1.00 91.00 97 ARG A CA 1
ATOM 708 C C . ARG A 1 97 ? -7.698 -5.197 3.381 1.00 91.00 97 ARG A C 1
ATOM 710 O O . ARG A 1 97 ? -8.114 -5.710 4.408 1.00 91.00 97 ARG A O 1
ATOM 717 N N . GLU A 1 98 ? -6.793 -5.781 2.595 1.00 88.50 98 GLU A N 1
ATOM 718 C CA . GLU A 1 98 ? -6.176 -7.081 2.896 1.00 88.50 98 GLU A CA 1
ATOM 719 C C . GLU A 1 98 ? -4.971 -6.901 3.835 1.00 88.50 98 GLU A C 1
ATOM 721 O O . GLU A 1 98 ? -4.754 -7.691 4.751 1.00 88.50 98 GLU A O 1
ATOM 726 N N . ALA A 1 99 ? -4.208 -5.818 3.658 1.00 87.50 99 ALA A N 1
ATOM 727 C CA . ALA A 1 99 ? -2.995 -5.558 4.432 1.00 87.50 99 ALA A CA 1
ATOM 728 C C . ALA A 1 99 ? -3.244 -4.888 5.800 1.00 87.50 99 ALA A C 1
ATOM 730 O O . ALA A 1 99 ? -2.435 -5.036 6.717 1.00 87.50 99 ALA A O 1
ATOM 731 N N . LEU A 1 100 ? -4.329 -4.121 5.963 1.00 88.44 100 LEU A N 1
ATOM 732 C CA . LEU A 1 100 ? -4.633 -3.389 7.200 1.00 88.44 100 LEU A CA 1
ATOM 733 C C . LEU A 1 100 ? -5.046 -4.282 8.383 1.00 88.44 100 LEU A C 1
ATOM 735 O O . LEU A 1 100 ? -4.530 -4.036 9.476 1.00 88.44 100 LEU A O 1
ATOM 739 N N . PRO A 1 101 ? -5.927 -5.292 8.232 1.00 89.94 101 PRO A N 1
ATOM 740 C CA . PRO A 1 101 ? -6.404 -6.100 9.352 1.00 89.94 101 PRO A CA 1
ATOM 741 C C . PRO A 1 101 ? -5.302 -6.720 10.223 1.00 89.94 101 PRO A C 1
ATOM 743 O O . PRO A 1 101 ? -5.375 -6.527 11.436 1.00 89.94 101 PRO A O 1
ATOM 746 N N . PRO A 1 102 ? -4.250 -7.385 9.691 1.00 85.88 102 PRO A N 1
ATOM 747 C CA . PRO A 1 102 ? -3.195 -7.938 10.546 1.00 85.88 102 PRO A CA 1
ATOM 748 C C . PRO A 1 102 ? -2.429 -6.848 11.315 1.00 85.88 102 PRO A C 1
ATOM 750 O O . PRO A 1 102 ? -2.125 -7.021 12.493 1.00 85.88 102 PRO A O 1
ATOM 753 N N . LEU A 1 103 ? -2.194 -5.683 10.701 1.00 86.31 103 LEU A N 1
ATOM 754 C CA . LEU A 1 103 ? -1.512 -4.552 11.344 1.00 86.31 103 LEU A CA 1
ATOM 755 C C . LEU A 1 103 ? -2.355 -3.902 12.452 1.00 86.31 103 LEU A C 1
ATOM 757 O O . LEU A 1 103 ? -1.813 -3.396 13.436 1.00 86.31 103 LEU A O 1
ATOM 761 N N . LEU A 1 104 ? -3.679 -3.878 12.288 1.00 87.44 104 LEU A N 1
ATOM 762 C CA . LEU A 1 104 ? -4.610 -3.399 13.309 1.00 87.44 104 LEU A CA 1
ATOM 763 C C . LEU A 1 104 ? -4.789 -4.434 14.430 1.00 87.44 104 LEU A C 1
ATOM 765 O O . LEU A 1 104 ? -4.846 -4.052 15.600 1.00 87.44 104 LEU A O 1
ATOM 769 N N . ALA A 1 105 ? -4.788 -5.729 14.102 1.00 86.88 105 ALA A N 1
ATOM 770 C CA . ALA A 1 105 ? -4.869 -6.822 15.068 1.00 86.88 105 ALA A CA 1
ATOM 771 C C . ALA A 1 105 ? -3.698 -6.805 16.066 1.00 86.88 105 ALA A C 1
ATOM 773 O O . ALA A 1 105 ? -3.915 -6.971 17.267 1.00 86.88 105 ALA A O 1
ATOM 774 N N . GLU A 1 106 ? -2.476 -6.500 15.610 1.00 83.00 106 GLU A N 1
ATOM 775 C CA . GLU A 1 106 ? -1.303 -6.312 16.486 1.00 83.00 106 GLU A CA 1
ATOM 776 C C . GLU A 1 106 ? -1.511 -5.226 17.560 1.00 83.00 106 GLU A C 1
ATOM 778 O O . GLU A 1 106 ? -0.872 -5.241 18.617 1.00 83.00 106 GLU A O 1
ATOM 783 N N . LEU A 1 107 ? -2.409 -4.269 17.308 1.00 79.12 107 LEU A N 1
ATOM 784 C CA . LEU A 1 107 ? -2.772 -3.224 18.263 1.00 79.12 107 LEU A CA 1
ATOM 785 C C . LEU A 1 107 ? -3.956 -3.594 19.152 1.00 79.12 107 LEU A C 1
ATOM 787 O O . LEU A 1 107 ? -4.107 -2.979 20.210 1.00 79.12 107 LEU A O 1
ATOM 791 N N . ALA A 1 108 ? -4.807 -4.519 18.721 1.00 79.62 108 ALA A N 1
ATOM 792 C CA . ALA A 1 108 ? -6.009 -4.924 19.443 1.00 79.62 108 ALA A CA 1
ATOM 793 C C . ALA A 1 108 ? -5.771 -6.125 20.379 1.00 79.62 108 ALA A C 1
ATOM 795 O O . ALA A 1 108 ? -6.492 -6.275 21.361 1.00 79.62 108 ALA A O 1
ATOM 796 N N . GLY A 1 109 ? -4.765 -6.963 20.102 1.00 70.19 109 GLY A N 1
ATOM 797 C CA . GLY A 1 109 ? -4.535 -8.223 20.817 1.00 70.19 109 GLY A CA 1
ATOM 798 C C . GLY A 1 109 ? -4.105 -8.099 22.288 1.00 70.19 109 GLY A C 1
ATOM 799 O O . GLY A 1 109 ? -3.573 -7.081 22.737 1.00 70.19 109 GLY A O 1
ATOM 800 N N . GLU A 1 110 ? -4.281 -9.184 23.048 1.00 54.62 110 GLU A N 1
ATOM 801 C CA . GLU A 1 110 ? -3.720 -9.325 24.398 1.00 54.62 110 GLU A CA 1
ATOM 802 C C . GLU A 1 110 ? -2.184 -9.273 24.325 1.00 54.62 110 GLU A C 1
ATOM 804 O O . GLU A 1 110 ? -1.540 -10.142 23.744 1.00 54.62 110 GLU A O 1
ATOM 809 N N . GLY A 1 111 ? -1.584 -8.208 24.868 1.00 60.78 111 GLY A N 1
ATOM 810 C CA . GLY A 1 111 ? -0.154 -7.909 24.691 1.00 60.78 111 GLY A CA 1
ATOM 811 C C . GLY A 1 111 ? 0.153 -6.883 23.595 1.00 60.78 111 GLY A C 1
ATOM 812 O O . GLY A 1 111 ? 1.321 -6.705 23.250 1.00 60.78 111 GLY A O 1
ATOM 813 N N . ALA A 1 112 ? -0.872 -6.189 23.087 1.00 62.94 112 ALA A N 1
ATOM 814 C CA . ALA A 1 112 ? -0.763 -5.144 22.079 1.00 62.94 112 ALA A CA 1
ATOM 815 C C . ALA A 1 112 ? 0.437 -4.219 22.296 1.00 62.94 112 ALA A C 1
ATOM 817 O O . ALA A 1 112 ? 0.665 -3.680 23.391 1.00 62.94 112 ALA A O 1
ATOM 818 N N . ALA A 1 113 ? 1.169 -3.971 21.210 1.00 64.38 113 ALA A N 1
ATOM 819 C CA . ALA A 1 113 ? 2.273 -3.031 21.228 1.00 64.38 113 ALA A CA 1
ATOM 820 C C . ALA A 1 113 ? 1.783 -1.665 21.744 1.00 64.38 113 ALA A C 1
ATOM 822 O O . ALA A 1 113 ? 0.826 -1.071 21.232 1.00 64.38 113 ALA A O 1
ATOM 823 N N . LYS A 1 114 ? 2.460 -1.134 22.774 1.00 68.69 114 LYS A N 1
ATOM 824 C CA . LYS A 1 114 ? 2.145 0.196 23.330 1.00 68.69 114 LYS A CA 1
ATOM 825 C C . LYS A 1 114 ? 2.246 1.291 22.267 1.00 68.69 114 LYS A C 1
ATOM 827 O O . LYS A 1 114 ? 1.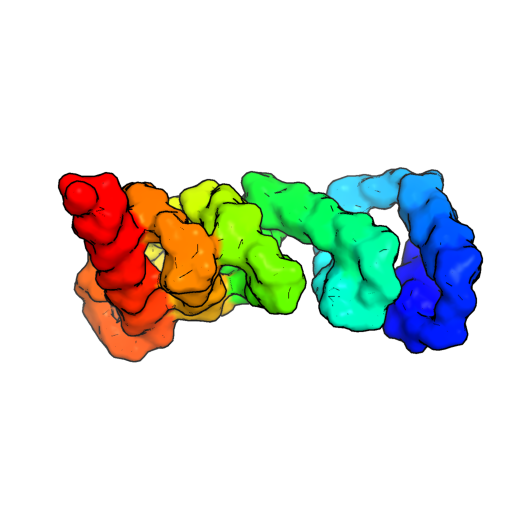503 2.270 22.323 1.00 68.69 114 LYS A O 1
ATOM 832 N N . THR A 1 115 ? 3.142 1.107 21.301 1.00 72.81 115 THR A N 1
ATOM 833 C CA . THR A 1 115 ? 3.398 2.056 20.222 1.00 72.81 115 THR A CA 1
ATOM 834 C C . THR A 1 115 ? 3.038 1.416 18.888 1.00 72.81 115 THR A C 1
ATOM 836 O O . THR A 1 115 ? 3.568 0.348 18.585 1.00 72.81 115 THR A O 1
ATOM 839 N N . PRO A 1 116 ? 2.191 2.061 18.070 1.00 73.19 116 PRO A N 1
ATOM 840 C CA . PRO A 1 116 ? 1.876 1.542 16.752 1.00 73.19 116 PRO A CA 1
ATOM 841 C C . PRO A 1 116 ? 3.100 1.533 15.838 1.00 73.19 116 PRO A C 1
ATOM 843 O O . PRO A 1 116 ? 3.980 2.395 15.950 1.00 73.19 116 PRO A O 1
ATOM 846 N N . ALA A 1 117 ? 3.127 0.580 14.903 1.00 79.81 117 ALA A N 1
ATOM 847 C CA . ALA A 1 117 ? 4.164 0.500 13.885 1.00 79.81 117 ALA A CA 1
ATOM 848 C C . ALA A 1 117 ? 4.320 1.851 13.164 1.00 79.81 117 ALA A C 1
ATOM 850 O O . ALA A 1 117 ? 3.343 2.521 12.804 1.00 79.81 117 ALA A O 1
ATOM 851 N N . ARG A 1 118 ? 5.571 2.289 12.971 1.00 83.44 118 ARG A N 1
ATOM 852 C CA . ARG A 1 118 ? 5.855 3.587 12.345 1.00 83.44 118 ARG A CA 1
ATOM 853 C C . ARG A 1 118 ? 5.238 3.638 10.946 1.00 83.44 118 ARG A C 1
ATOM 855 O O . ARG A 1 118 ? 5.507 2.781 10.111 1.00 83.44 118 ARG A O 1
ATOM 862 N N . GLY A 1 119 ? 4.445 4.678 10.693 1.00 85.62 119 GLY A N 1
ATOM 863 C CA . GLY A 1 119 ? 3.753 4.887 9.418 1.00 85.62 119 GLY A CA 1
ATOM 864 C C . GLY A 1 119 ? 2.350 4.288 9.336 1.00 85.62 119 GLY A C 1
ATOM 865 O O . GLY A 1 119 ? 1.637 4.610 8.397 1.00 85.62 119 GLY A O 1
ATOM 866 N N . LEU A 1 120 ? 1.888 3.515 10.327 1.00 87.62 120 LEU A N 1
ATOM 867 C CA . LEU A 1 120 ? 0.534 2.947 10.294 1.00 87.62 120 LEU A CA 1
ATOM 868 C C . LEU A 1 120 ? -0.559 4.027 10.241 1.00 87.62 120 LEU A C 1
ATOM 870 O O . LEU A 1 120 ? -1.504 3.919 9.473 1.00 87.62 120 LEU A O 1
ATOM 874 N N . GLY A 1 121 ? -0.405 5.123 10.989 1.00 90.50 121 GLY A N 1
ATOM 875 C CA . GLY A 1 121 ? -1.354 6.242 10.911 1.00 90.50 121 GLY A CA 1
ATOM 876 C C . GLY A 1 121 ? -1.342 6.977 9.566 1.00 90.50 121 GLY A C 1
ATOM 877 O O . GLY A 1 121 ? -2.313 7.647 9.239 1.00 90.50 121 GLY A O 1
ATOM 878 N N . GLU A 1 122 ? -0.257 6.875 8.795 1.00 92.94 122 GLU A N 1
ATOM 879 C CA . GLU A 1 122 ? -0.207 7.386 7.422 1.00 92.94 122 GLU A CA 1
ATOM 880 C C . GLU A 1 122 ? -0.880 6.415 6.450 1.00 92.94 122 GLU A C 1
ATOM 882 O O . GLU A 1 122 ? -1.655 6.848 5.605 1.00 92.94 122 GLU A O 1
ATOM 887 N N . LEU A 1 123 ? -0.656 5.112 6.628 1.00 92.56 123 LEU A N 1
ATOM 888 C CA . LEU A 1 123 ? -1.311 4.059 5.859 1.00 92.56 123 LEU A CA 1
ATOM 889 C C . LEU A 1 123 ? -2.839 4.136 5.971 1.00 92.56 123 LEU A C 1
ATOM 891 O O . LEU A 1 123 ? -3.536 4.136 4.960 1.00 92.56 123 LEU A O 1
ATOM 895 N N . VAL A 1 124 ? -3.354 4.295 7.194 1.00 94.44 124 VAL A N 1
ATOM 896 C CA . VAL A 1 124 ? -4.794 4.466 7.448 1.00 94.44 124 VAL A CA 1
ATOM 897 C C . VAL A 1 124 ? -5.326 5.769 6.834 1.00 94.44 124 VAL A C 1
ATOM 899 O O . VAL A 1 124 ? -6.460 5.806 6.371 1.00 94.44 124 VAL A O 1
ATOM 902 N N . ALA A 1 125 ? -4.511 6.828 6.765 1.00 95.19 125 ALA A N 1
ATOM 903 C CA . ALA A 1 125 ? -4.909 8.072 6.101 1.00 95.19 125 ALA A CA 1
ATOM 904 C C . ALA A 1 125 ? -5.095 7.884 4.587 1.00 95.19 125 ALA A C 1
ATOM 906 O O . ALA A 1 125 ? -6.059 8.396 4.024 1.00 95.19 125 ALA A O 1
ATOM 907 N N . VAL A 1 126 ? -4.183 7.146 3.942 1.00 94.88 126 VAL A N 1
ATOM 908 C CA . VAL A 1 126 ? -4.288 6.807 2.512 1.00 94.88 126 VAL A CA 1
ATOM 909 C C . VAL A 1 126 ? -5.507 5.923 2.265 1.00 94.88 126 VAL A C 1
ATOM 911 O O . VAL A 1 126 ? -6.218 6.124 1.287 1.00 94.88 126 VAL A O 1
ATOM 914 N N . ALA A 1 127 ? -5.794 4.992 3.173 1.00 94.06 127 ALA A N 1
ATOM 915 C CA . ALA A 1 127 ? -6.980 4.150 3.097 1.00 94.06 127 ALA A CA 1
ATOM 916 C C . ALA A 1 127 ? -8.283 4.959 3.166 1.00 94.06 127 ALA A C 1
ATOM 918 O O . ALA A 1 127 ? -9.145 4.774 2.312 1.00 94.06 127 ALA A O 1
ATOM 919 N N . ALA A 1 128 ? -8.390 5.901 4.113 1.00 94.75 128 ALA A N 1
ATOM 920 C CA . ALA A 1 128 ? -9.540 6.802 4.215 1.00 94.75 128 ALA A CA 1
ATOM 921 C C . ALA A 1 128 ? -9.739 7.611 2.925 1.00 94.75 128 ALA A C 1
ATOM 923 O O . ALA A 1 128 ? -10.838 7.657 2.386 1.00 94.75 128 ALA A O 1
ATOM 924 N N . GLU A 1 129 ? -8.659 8.178 2.379 1.00 94.38 129 GLU A N 1
ATOM 925 C CA . GLU A 1 129 ? -8.703 8.902 1.105 1.00 94.38 129 GLU A CA 1
ATOM 926 C C . GLU A 1 129 ? -9.148 8.003 -0.062 1.00 94.38 129 GLU A C 1
ATOM 928 O O . GLU A 1 129 ? -9.934 8.429 -0.906 1.00 94.38 129 GLU A O 1
ATOM 933 N N . CYS A 1 130 ? -8.680 6.751 -0.117 1.00 92.69 130 CYS A N 1
ATOM 934 C CA . CYS A 1 130 ? -9.086 5.816 -1.165 1.00 92.69 130 CYS A CA 1
ATOM 935 C C . CYS A 1 130 ? -10.579 5.487 -1.082 1.00 92.69 130 CYS A C 1
ATOM 937 O O . CYS A 1 130 ? -11.240 5.486 -2.119 1.00 92.69 130 CYS A O 1
ATOM 939 N N . VAL A 1 131 ? -11.117 5.257 0.118 1.00 93.81 131 VAL A N 1
ATOM 940 C CA . VAL A 1 131 ? -12.553 5.027 0.349 1.00 93.81 131 VAL A CA 1
ATOM 941 C C . VAL A 1 131 ? -13.373 6.235 -0.107 1.00 93.81 131 VAL A C 1
ATOM 943 O O . VAL A 1 131 ? -14.230 6.095 -0.976 1.00 93.81 131 VAL A O 1
ATOM 946 N N . GLU A 1 132 ? -13.027 7.434 0.370 1.00 92.94 132 GLU A N 1
ATOM 947 C CA . GLU A 1 132 ? -13.719 8.690 0.037 1.00 92.94 132 GLU A CA 1
ATOM 948 C C . GLU A 1 132 ? -13.753 8.978 -1.473 1.00 92.94 132 GLU A C 1
ATOM 950 O O . GLU A 1 132 ? -14.717 9.539 -1.989 1.00 92.94 132 GLU A O 1
ATOM 955 N N . ARG A 1 133 ? -12.687 8.623 -2.200 1.00 93.25 133 ARG A N 1
ATOM 956 C CA . ARG A 1 133 ? -12.562 8.895 -3.641 1.00 93.25 133 ARG A CA 1
ATOM 957 C C . ARG A 1 133 ? -13.139 7.806 -4.534 1.00 93.25 133 ARG A C 1
ATOM 959 O O . ARG A 1 133 ? -13.546 8.114 -5.651 1.00 93.25 133 ARG A O 1
ATOM 966 N N . SER A 1 134 ? -13.108 6.550 -4.092 1.00 90.19 134 SER A N 1
ATOM 967 C CA . SER A 1 134 ? -13.567 5.409 -4.897 1.00 90.19 134 SER A CA 1
ATOM 968 C C . SER A 1 134 ? -15.006 4.998 -4.617 1.00 90.19 134 SER A C 1
ATOM 970 O O . SER A 1 134 ? -15.578 4.275 -5.427 1.00 90.19 134 SER A O 1
ATOM 972 N N . GLY A 1 135 ? -15.583 5.437 -3.497 1.00 86.81 135 GLY A N 1
ATOM 973 C CA . GLY A 1 135 ? -16.886 4.959 -3.054 1.00 86.81 135 GLY A CA 1
ATOM 974 C C . GLY A 1 135 ? -16.864 3.505 -2.586 1.00 86.81 135 GLY A C 1
ATOM 975 O O . GLY A 1 135 ? -17.877 2.815 -2.646 1.00 86.81 135 GLY A O 1
ATOM 976 N N . ALA A 1 136 ? -15.700 3.006 -2.167 1.00 87.38 136 ALA A N 1
ATOM 977 C CA . ALA A 1 136 ? -15.611 1.665 -1.622 1.00 87.38 136 ALA A CA 1
ATOM 978 C C . ALA A 1 136 ? -16.296 1.587 -0.250 1.00 87.38 136 ALA A C 1
ATOM 980 O O . ALA A 1 136 ? -16.191 2.502 0.556 1.00 87.38 136 ALA A O 1
ATOM 981 N N . HIS A 1 137 ? -16.969 0.476 0.014 1.00 83.81 137 HIS A N 1
ATOM 982 C CA . HIS A 1 137 ? -17.736 0.229 1.235 1.00 83.81 137 HIS A CA 1
ATOM 983 C C . HIS A 1 137 ? -17.340 -1.128 1.847 1.00 83.81 137 HIS A C 1
ATOM 985 O O . HIS A 1 137 ? -16.497 -1.847 1.288 1.00 83.81 137 HIS A O 1
ATOM 991 N N . GLY A 1 138 ? -17.942 -1.480 2.984 1.00 83.75 138 GLY A N 1
ATOM 992 C CA . GLY A 1 138 ? -17.703 -2.726 3.707 1.00 83.75 138 GLY A CA 1
ATOM 993 C C . GLY A 1 138 ? -16.949 -2.572 5.030 1.00 83.75 138 GLY A C 1
ATOM 994 O O . GLY A 1 138 ? -16.378 -1.532 5.358 1.00 83.75 138 GLY A O 1
ATOM 995 N N . GLU A 1 139 ? -16.934 -3.658 5.799 1.00 85.06 139 GLU A N 1
ATOM 996 C CA . GLU A 1 139 ? -16.340 -3.694 7.133 1.00 85.06 139 GLU A CA 1
ATOM 997 C C . GLU A 1 139 ? -14.831 -3.971 7.091 1.00 85.06 139 GLU A C 1
ATOM 999 O O . GLU A 1 139 ? -14.345 -4.803 6.321 1.00 85.06 139 GLU A O 1
ATOM 1004 N N . LEU A 1 140 ? -14.082 -3.303 7.973 1.00 88.31 140 LEU A N 1
ATOM 1005 C CA . LEU A 1 140 ? -12.660 -3.561 8.182 1.00 88.31 140 LEU A CA 1
ATOM 1006 C C . LEU A 1 140 ? -12.437 -4.107 9.605 1.00 88.31 140 LEU A C 1
ATOM 1008 O O . LEU A 1 140 ? -12.637 -3.363 10.572 1.00 88.31 140 LEU A O 1
ATOM 1012 N N . PRO A 1 141 ? -11.999 -5.371 9.764 1.00 90.44 141 PRO A N 1
ATOM 1013 C CA . PRO A 1 141 ? -11.731 -5.949 11.078 1.00 90.44 141 PRO A CA 1
ATOM 1014 C C . PRO A 1 141 ? -10.741 -5.113 11.900 1.00 90.44 141 PRO A C 1
ATOM 1016 O O . PRO A 1 141 ? -9.783 -4.558 11.357 1.00 90.44 141 PRO A O 1
ATOM 1019 N N . TYR A 1 142 ? -10.955 -5.049 13.217 1.00 89.56 142 TYR A N 1
ATOM 1020 C CA . TYR A 1 142 ? -10.117 -4.335 14.197 1.00 89.56 142 TYR A CA 1
ATOM 1021 C C . TYR A 1 142 ? -10.083 -2.798 14.063 1.00 89.56 142 TYR A C 1
ATOM 1023 O O . TYR A 1 142 ? -9.387 -2.111 14.822 1.00 89.56 142 TYR A O 1
ATOM 1031 N N . LEU A 1 143 ? -10.818 -2.224 13.101 1.00 90.88 143 LEU A N 1
ATOM 1032 C CA . LEU A 1 143 ? -10.874 -0.777 12.887 1.00 90.88 143 LEU A CA 1
ATOM 1033 C C . LEU A 1 143 ? -11.591 -0.051 14.032 1.00 90.88 143 LEU A C 1
ATOM 1035 O O . LEU A 1 143 ? -11.161 1.036 14.427 1.00 90.88 143 LEU A O 1
ATOM 1039 N N . ALA A 1 144 ? -12.660 -0.643 14.573 1.00 89.56 144 ALA A N 1
ATOM 1040 C CA . ALA A 1 144 ? -13.426 -0.064 15.673 1.00 89.56 144 ALA A CA 1
ATOM 1041 C C . ALA A 1 144 ? -12.555 0.073 16.929 1.00 89.56 144 ALA A C 1
ATOM 1043 O O . ALA A 1 144 ? -12.433 1.161 17.494 1.00 89.56 144 ALA A O 1
ATOM 1044 N N . GLU A 1 145 ? -11.841 -0.990 17.281 1.00 89.00 145 GLU A N 1
ATOM 1045 C CA . GLU A 1 145 ? -10.909 -1.037 18.398 1.00 89.00 145 GLU A CA 1
ATOM 1046 C C . GLU A 1 145 ? -9.791 -0.008 18.210 1.00 89.00 145 GLU A C 1
ATOM 1048 O O . GLU A 1 145 ? -9.471 0.740 19.136 1.00 89.00 145 GLU A O 1
ATOM 1053 N N . ALA A 1 146 ? -9.230 0.104 17.000 1.00 86.38 146 ALA A N 1
ATOM 1054 C CA . ALA A 1 146 ? -8.213 1.104 16.682 1.00 86.38 146 ALA A CA 1
ATOM 1055 C C . ALA A 1 146 ? -8.727 2.553 16.816 1.00 86.38 146 ALA A C 1
ATOM 1057 O O . ALA A 1 146 ? -7.984 3.426 17.281 1.00 86.38 146 ALA A O 1
ATOM 1058 N N . ALA A 1 147 ? -9.985 2.812 16.448 1.00 89.06 147 ALA A N 1
ATOM 1059 C CA . ALA A 1 147 ? -10.642 4.115 16.572 1.00 89.06 147 ALA A CA 1
ATOM 1060 C C . ALA A 1 147 ? -10.996 4.484 18.030 1.00 89.06 147 ALA A C 1
ATOM 1062 O O . ALA A 1 147 ? -11.041 5.673 18.382 1.00 89.06 147 ALA A O 1
ATOM 1063 N N . GLU A 1 148 ? -11.211 3.485 18.886 1.00 88.31 148 GLU A N 1
ATOM 1064 C CA . GLU A 1 148 ? -11.549 3.641 20.308 1.00 88.31 148 GLU A CA 1
ATOM 1065 C C . GLU A 1 148 ? -10.328 3.743 21.232 1.00 88.31 148 GLU A C 1
ATOM 1067 O O . GLU A 1 148 ? -10.456 4.152 22.390 1.00 88.31 148 GLU A O 1
ATOM 1072 N N . ARG A 1 149 ? -9.120 3.449 20.728 1.00 83.69 149 ARG A N 1
ATOM 1073 C CA . ARG A 1 149 ? -7.877 3.559 21.507 1.00 83.69 149 ARG A CA 1
ATOM 1074 C C . ARG A 1 149 ? -7.737 4.919 22.196 1.00 83.69 149 ARG A C 1
ATOM 1076 O O . ARG A 1 149 ? -7.976 5.987 21.628 1.00 83.69 149 ARG A O 1
ATOM 1083 N N . ARG A 1 150 ? -7.234 4.878 23.432 1.00 71.31 150 ARG A N 1
ATOM 1084 C CA . ARG A 1 150 ? -6.968 6.068 24.246 1.00 71.31 150 ARG A CA 1
ATOM 1085 C C . ARG A 1 150 ? -5.796 6.873 23.673 1.00 71.31 150 ARG A C 1
ATOM 1087 O O . ARG A 1 150 ? -4.671 6.385 23.616 1.00 71.31 150 ARG A O 1
ATOM 1094 N N . GLY A 1 151 ? -6.052 8.125 23.300 1.00 68.69 151 GLY A N 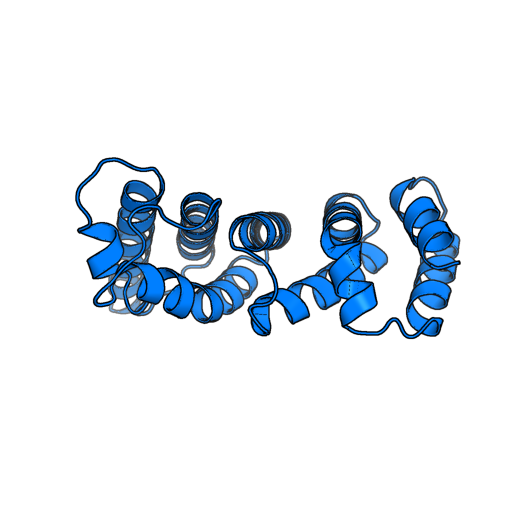1
ATOM 1095 C CA . GLY A 1 151 ? -5.050 9.077 22.806 1.00 68.69 151 GLY A CA 1
ATOM 1096 C C . GLY A 1 151 ? -5.513 9.822 21.552 1.00 68.69 151 GLY A C 1
ATOM 1097 O O . GLY A 1 151 ? -6.442 9.401 20.875 1.00 68.69 151 GLY A O 1
ATOM 1098 N N . SER A 1 152 ? -4.855 10.934 21.227 1.00 65.25 152 SER A N 1
ATOM 1099 C CA . SER A 1 152 ? -5.137 11.770 20.044 1.00 65.25 152 SER A CA 1
ATOM 1100 C C . SER A 1 152 ? -4.114 11.564 18.921 1.00 65.25 152 SER A C 1
ATOM 1102 O O . SER A 1 152 ? -3.830 12.463 18.130 1.00 65.25 152 SER A O 1
ATOM 1104 N N . SER A 1 153 ? -3.500 10.379 18.872 1.00 84.00 153 SER A N 1
ATOM 1105 C CA . SER A 1 153 ? -2.488 10.081 17.860 1.00 84.00 153 SER A CA 1
ATOM 1106 C C . SER A 1 153 ? -3.091 10.139 16.454 1.00 84.00 153 SER A C 1
ATOM 1108 O O . SER A 1 153 ? -4.260 9.803 16.262 1.00 84.00 153 SER A O 1
ATOM 1110 N N . ARG A 1 154 ? -2.275 10.501 15.453 1.00 87.19 154 ARG A N 1
ATOM 1111 C CA . ARG A 1 154 ? -2.689 10.521 14.038 1.00 87.19 154 ARG A CA 1
ATOM 1112 C C . ARG A 1 154 ? -3.401 9.229 13.630 1.00 87.19 154 ARG A C 1
ATOM 1114 O O . ARG A 1 154 ? -4.372 9.300 12.894 1.00 87.19 154 ARG A O 1
ATOM 1121 N N . LEU A 1 155 ? -2.947 8.081 14.135 1.00 89.19 155 LEU A N 1
ATOM 1122 C CA . LEU A 1 155 ? -3.580 6.792 13.877 1.00 89.19 155 LEU A CA 1
ATOM 1123 C C . LEU A 1 155 ? -5.051 6.768 14.310 1.00 89.19 155 LEU A C 1
ATOM 1125 O O . LEU A 1 155 ? -5.901 6.413 13.507 1.00 89.19 155 LEU A O 1
ATOM 1129 N N . VAL A 1 156 ? -5.352 7.187 15.541 1.00 90.94 156 VAL A N 1
ATOM 1130 C CA . VAL A 1 156 ? -6.723 7.193 16.081 1.00 90.94 156 VAL A CA 1
ATOM 1131 C C . VAL A 1 156 ? -7.607 8.158 15.292 1.00 90.94 156 VAL A C 1
ATOM 1133 O O . VAL A 1 156 ? -8.729 7.816 14.929 1.00 90.94 156 VAL A O 1
ATOM 1136 N N . THR A 1 157 ? -7.090 9.347 14.965 1.00 93.81 157 THR A N 1
ATOM 1137 C CA . THR A 1 157 ? -7.824 10.329 14.153 1.00 93.81 157 THR A CA 1
ATOM 1138 C C . THR A 1 157 ? -8.158 9.783 12.765 1.00 93.81 157 THR A C 1
ATOM 1140 O O . THR A 1 157 ? -9.290 9.918 12.314 1.00 93.81 157 THR A O 1
ATOM 1143 N N . GLN A 1 158 ? -7.194 9.158 12.085 1.00 95.00 158 GLN A N 1
ATOM 1144 C CA . GLN A 1 158 ? -7.414 8.627 10.738 1.00 95.00 158 GLN A CA 1
ATOM 1145 C C . GLN A 1 158 ? -8.247 7.339 10.750 1.00 95.00 158 GLN A C 1
ATOM 1147 O O . GLN A 1 158 ? -9.024 7.137 9.829 1.00 95.00 158 GLN A O 1
ATOM 1152 N N . ALA A 1 159 ? -8.169 6.517 11.802 1.00 93.88 159 ALA A N 1
ATOM 1153 C CA . ALA A 1 159 ? -9.039 5.350 11.968 1.00 93.88 159 ALA A CA 1
ATOM 1154 C C . ALA A 1 159 ? -10.511 5.760 12.116 1.00 93.88 159 ALA A C 1
ATOM 1156 O O . ALA A 1 159 ? -11.377 5.186 11.465 1.00 93.88 159 ALA A O 1
ATOM 1157 N N . ARG A 1 160 ? -10.791 6.807 12.906 1.00 94.25 160 ARG A N 1
ATOM 1158 C CA . ARG A 1 160 ? -12.145 7.381 13.015 1.00 94.25 160 ARG A CA 1
ATOM 1159 C C . ARG A 1 160 ? -12.642 7.935 11.684 1.00 94.25 160 ARG A C 1
ATOM 1161 O O . ARG A 1 160 ? -13.794 7.710 11.342 1.00 94.25 160 ARG A O 1
ATOM 1168 N N . ARG A 1 161 ? -11.771 8.625 10.940 1.00 95.38 161 ARG A N 1
ATOM 1169 C CA . ARG A 1 161 ? -12.087 9.135 9.599 1.00 95.38 161 ARG A CA 1
ATOM 1170 C C . ARG A 1 161 ? -12.412 8.001 8.625 1.00 95.38 161 ARG A C 1
ATOM 1172 O O . ARG A 1 161 ? -13.422 8.078 7.946 1.00 95.38 161 ARG A O 1
ATOM 1179 N N . LEU A 1 162 ? -11.587 6.953 8.586 1.00 94.50 162 LEU A N 1
ATOM 1180 C CA . LEU A 1 162 ? -11.823 5.785 7.735 1.00 94.50 162 LEU A CA 1
ATOM 1181 C C . LEU A 1 162 ? -13.151 5.102 8.079 1.00 94.50 162 LEU A C 1
ATOM 1183 O O . LEU A 1 162 ? -13.904 4.767 7.174 1.00 94.50 162 LEU A O 1
ATOM 1187 N N . ARG A 1 163 ? -13.452 4.930 9.373 1.00 93.06 163 ARG A N 1
ATOM 1188 C CA . ARG A 1 163 ? -14.715 4.328 9.818 1.00 93.06 163 ARG A CA 1
ATOM 1189 C C . ARG A 1 163 ? -15.924 5.145 9.360 1.00 93.06 163 ARG A C 1
ATOM 1191 O O . ARG A 1 163 ? -16.819 4.576 8.756 1.00 93.06 163 ARG A O 1
ATOM 1198 N N . ALA A 1 164 ? -15.899 6.460 9.580 1.00 93.44 164 ALA A N 1
ATOM 1199 C CA . ALA A 1 164 ? -16.969 7.351 9.133 1.00 93.44 164 ALA A CA 1
ATOM 1200 C C . ALA A 1 164 ? -17.161 7.296 7.607 1.00 93.44 164 ALA A C 1
ATOM 1202 O O . ALA A 1 164 ? -18.283 7.181 7.139 1.00 93.44 164 ALA A O 1
ATOM 1203 N N . ALA A 1 165 ? -16.070 7.292 6.833 1.00 93.44 165 ALA A N 1
ATOM 1204 C CA . ALA A 1 165 ? -16.148 7.215 5.375 1.00 93.44 165 ALA A CA 1
ATOM 1205 C C . ALA A 1 165 ? -16.753 5.888 4.871 1.00 93.44 165 ALA A C 1
ATOM 1207 O O . ALA A 1 165 ? -17.469 5.888 3.874 1.00 93.44 165 ALA A O 1
ATOM 1208 N N . LEU A 1 166 ? -16.478 4.765 5.547 1.00 92.69 166 LEU A N 1
ATOM 1209 C CA . LEU A 1 166 ? -17.082 3.468 5.219 1.00 92.69 166 LEU A CA 1
ATOM 1210 C C . LEU A 1 166 ? -18.571 3.429 5.591 1.00 92.69 166 LEU A C 1
ATOM 1212 O O . LEU A 1 166 ? -19.368 2.965 4.785 1.00 92.69 166 LEU A O 1
ATOM 1216 N N . GLU A 1 167 ? -18.943 3.953 6.764 1.00 91.38 167 GLU A N 1
ATOM 1217 C CA . GLU A 1 167 ? -20.340 4.062 7.219 1.00 91.38 167 GLU A CA 1
ATOM 1218 C C . GLU A 1 167 ? -21.173 4.929 6.258 1.00 91.38 167 GLU A C 1
ATOM 1220 O O . GLU A 1 167 ? -22.225 4.497 5.792 1.00 91.38 167 GLU A O 1
ATOM 1225 N N . GLU A 1 168 ? -20.664 6.107 5.878 1.00 90.12 168 GLU A N 1
ATOM 1226 C CA . GLU A 1 168 ? -21.311 7.005 4.909 1.00 90.12 168 GLU A CA 1
ATOM 1227 C C . GLU A 1 168 ? -21.539 6.324 3.549 1.00 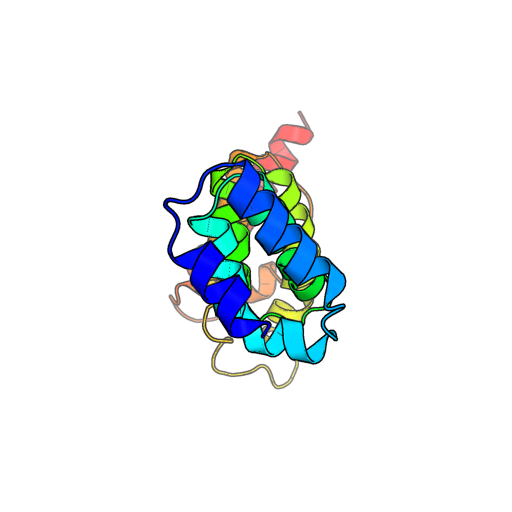90.12 168 GLU A C 1
ATOM 1229 O O . GLU A 1 168 ? -22.572 6.529 2.908 1.00 90.12 168 GLU A O 1
ATOM 1234 N N . MET A 1 169 ? -20.584 5.503 3.099 1.00 88.38 169 MET A N 1
ATOM 1235 C CA . MET A 1 169 ? -20.670 4.827 1.805 1.00 88.38 169 MET A CA 1
ATOM 1236 C C . MET A 1 169 ? -21.583 3.596 1.831 1.00 88.38 169 MET A C 1
ATOM 1238 O O . MET A 1 169 ? -22.259 3.316 0.843 1.00 88.38 169 MET A O 1
ATOM 1242 N N . GLU A 1 170 ? -21.630 2.880 2.957 1.00 86.75 170 GLU A N 1
ATOM 1243 C CA . GLU A 1 170 ? -22.572 1.782 3.199 1.00 86.75 170 GLU A CA 1
ATOM 1244 C C . GLU A 1 170 ? -24.018 2.308 3.209 1.00 86.75 170 GLU A C 1
ATOM 1246 O O . GLU A 1 170 ? -24.890 1.749 2.543 1.00 86.75 170 GLU A O 1
ATOM 1251 N N . GLU A 1 171 ? -24.264 3.435 3.889 1.00 83.19 171 GLU A N 1
ATOM 1252 C CA . GLU A 1 171 ? -25.569 4.108 3.901 1.00 83.19 171 GLU A CA 1
ATOM 1253 C C . GLU A 1 171 ? -25.970 4.599 2.505 1.00 83.19 171 GLU A C 1
ATOM 1255 O O . GLU A 1 171 ? -27.112 4.404 2.090 1.00 83.19 171 GLU A O 1
ATOM 1260 N N . ALA A 1 172 ? -25.034 5.180 1.747 1.00 82.12 172 ALA A N 1
ATOM 1261 C CA . ALA A 1 172 ? -25.282 5.614 0.373 1.00 82.12 172 ALA A CA 1
ATOM 1262 C C . ALA A 1 172 ? -25.580 4.449 -0.589 1.00 82.12 172 ALA A C 1
ATOM 1264 O O . ALA A 1 172 ? -26.307 4.641 -1.562 1.00 82.12 172 ALA A O 1
ATOM 1265 N N . ALA A 1 173 ? -25.040 3.252 -0.333 1.00 76.62 173 ALA A N 1
ATOM 1266 C CA . ALA A 1 173 ? -25.303 2.053 -1.130 1.00 76.62 173 ALA A CA 1
ATOM 1267 C C . ALA A 1 173 ? -26.649 1.374 -0.797 1.00 76.62 173 ALA A C 1
ATOM 1269 O O . ALA A 1 173 ? -27.135 0.566 -1.590 1.00 76.62 173 ALA A O 1
ATOM 1270 N N . ALA A 1 174 ? -27.248 1.682 0.358 1.00 73.38 174 ALA A N 1
ATOM 1271 C CA . ALA A 1 174 ? -28.505 1.096 0.828 1.00 73.38 174 ALA A CA 1
ATOM 1272 C C . ALA A 1 174 ? -29.775 1.865 0.393 1.00 73.38 174 ALA A C 1
ATOM 1274 O O . ALA A 1 174 ? -30.885 1.412 0.692 1.00 73.38 174 ALA A O 1
ATOM 1275 N N . VAL A 1 175 ? -29.625 3.009 -0.289 1.00 65.38 175 VAL A N 1
ATOM 1276 C CA . VAL A 1 175 ? -30.702 3.914 -0.755 1.00 65.38 175 VAL A CA 1
ATOM 1277 C C . VAL A 1 175 ? -30.921 3.781 -2.259 1.00 65.38 175 VAL A C 1
ATOM 1279 O O . VAL A 1 175 ? -32.106 3.754 -2.667 1.00 65.38 175 VAL A O 1
#